Protein AF-A0A7S0NUI3-F1 (afdb_monomer_lite)

Structure (mmCIF, N/CA/C/O backbone):
data_AF-A0A7S0NUI3-F1
#
_entry.id   AF-A0A7S0NUI3-F1
#
loop_
_atom_site.group_PDB
_atom_site.id
_atom_site.type_symbol
_atom_site.label_atom_id
_atom_site.label_alt_id
_atom_site.label_comp_id
_atom_site.label_asym_id
_atom_site.label_entity_id
_atom_site.label_seq_id
_atom_site.pdbx_PDB_ins_code
_atom_site.Cartn_x
_atom_site.Cartn_y
_atom_site.Cartn_z
_atom_site.occupancy
_atom_site.B_iso_or_equiv
_atom_site.auth_seq_id
_atom_site.auth_comp_id
_atom_site.auth_asym_id
_atom_site.auth_atom_id
_atom_site.pdbx_PDB_model_num
ATOM 1 N N . PRO A 1 1 ? 20.366 -3.885 57.781 1.00 55.44 1 PRO A N 1
ATOM 2 C CA . PRO A 1 1 ? 20.666 -3.664 56.345 1.00 55.44 1 PRO A CA 1
ATOM 3 C C . PRO A 1 1 ? 19.655 -4.402 55.451 1.00 55.44 1 PRO A C 1
ATOM 5 O O . PRO A 1 1 ? 19.436 -5.590 55.682 1.00 55.44 1 PRO A O 1
ATOM 8 N N . PRO A 1 2 ? 18.999 -3.732 54.488 1.00 58.09 2 PRO A N 1
ATOM 9 C CA . PRO A 1 2 ? 18.150 -4.434 53.533 1.00 58.09 2 PRO A CA 1
ATOM 10 C C . PRO A 1 2 ? 19.015 -5.333 52.627 1.00 58.09 2 PRO A C 1
ATOM 12 O O . PRO A 1 2 ? 20.179 -5.002 52.379 1.00 58.09 2 PRO A O 1
ATOM 15 N N . PRO A 1 3 ? 18.490 -6.479 52.165 1.00 64.75 3 PRO A N 1
ATOM 16 C CA . PRO A 1 3 ? 19.227 -7.378 51.288 1.00 64.75 3 PRO A CA 1
ATOM 17 C C . PRO A 1 3 ? 19.457 -6.724 49.919 1.00 64.75 3 PRO A C 1
ATOM 19 O O . PRO A 1 3 ? 18.546 -6.135 49.338 1.00 64.75 3 PRO A O 1
ATOM 22 N N . PHE A 1 4 ? 20.686 -6.837 49.410 1.00 63.19 4 PHE A N 1
ATOM 23 C CA . PHE A 1 4 ? 21.042 -6.445 48.048 1.00 63.19 4 PHE A CA 1
ATOM 24 C C . PHE A 1 4 ? 20.233 -7.286 47.054 1.00 63.19 4 PHE A C 1
ATOM 26 O O . PHE A 1 4 ? 20.427 -8.498 46.962 1.00 63.19 4 PHE A O 1
ATOM 33 N N . LEU A 1 5 ? 19.327 -6.647 46.315 1.00 73.00 5 LEU A N 1
ATOM 34 C CA . LEU A 1 5 ? 18.699 -7.272 45.157 1.00 73.00 5 LEU A CA 1
ATOM 35 C C . LEU A 1 5 ? 19.698 -7.266 43.990 1.00 73.00 5 LEU A C 1
ATOM 37 O O . LEU A 1 5 ? 20.340 -6.237 43.755 1.00 73.00 5 LEU A O 1
ATOM 41 N N . PRO A 1 6 ? 19.853 -8.387 43.265 1.00 76.94 6 PRO A N 1
ATOM 42 C CA . PRO A 1 6 ? 20.680 -8.416 42.070 1.00 76.94 6 PRO A CA 1
ATOM 43 C C . PRO A 1 6 ? 20.098 -7.477 40.999 1.00 76.94 6 PRO A C 1
ATOM 45 O O . PRO A 1 6 ? 18.879 -7.279 40.949 1.00 76.94 6 PRO A O 1
ATOM 48 N N . PRO A 1 7 ? 20.948 -6.888 40.140 1.00 74.88 7 PRO A N 1
ATOM 49 C CA . PRO A 1 7 ? 20.484 -6.039 39.053 1.00 74.88 7 PRO A CA 1
ATOM 50 C C . PRO A 1 7 ? 19.573 -6.832 38.100 1.00 74.88 7 PRO A C 1
ATOM 52 O O . PRO A 1 7 ? 19.780 -8.037 37.916 1.00 74.88 7 PRO A O 1
ATOM 55 N N . PRO A 1 8 ? 18.567 -6.183 37.486 1.00 73.94 8 PRO A N 1
ATOM 56 C CA . PRO A 1 8 ? 17.714 -6.839 36.506 1.00 73.94 8 PRO A CA 1
ATOM 57 C C . PRO A 1 8 ? 18.555 -7.346 35.323 1.00 73.94 8 PRO A C 1
ATOM 59 O O . PRO A 1 8 ? 19.549 -6.707 34.960 1.00 73.94 8 PRO A O 1
ATOM 62 N N . PRO A 1 9 ? 18.175 -8.482 34.711 1.00 72.19 9 PRO A N 1
ATOM 63 C CA . PRO A 1 9 ? 18.867 -8.999 33.539 1.00 72.19 9 PRO A CA 1
ATOM 64 C C . PRO A 1 9 ? 18.845 -7.955 32.420 1.00 72.19 9 PRO A C 1
ATOM 66 O O . PRO A 1 9 ? 17.817 -7.328 32.154 1.00 72.19 9 PRO A O 1
ATOM 69 N N . SER A 1 10 ? 19.992 -7.762 31.774 1.00 72.44 10 SER A N 1
ATOM 70 C CA . SER A 1 10 ? 20.138 -6.876 30.624 1.00 72.44 10 SER A CA 1
ATOM 71 C C . SER A 1 10 ? 19.175 -7.292 29.512 1.00 72.44 10 SER A C 1
ATOM 73 O O . SER A 1 10 ? 19.103 -8.465 29.138 1.00 72.44 10 SER A O 1
ATOM 75 N N . SER A 1 11 ? 18.423 -6.322 28.982 1.00 69.31 11 SER A N 1
ATOM 76 C CA . SER A 1 11 ? 17.532 -6.543 27.843 1.00 69.31 11 SER A CA 1
ATOM 77 C C . SER A 1 11 ? 18.312 -7.163 26.679 1.00 69.31 11 SER A C 1
ATOM 79 O O . SER A 1 11 ? 19.422 -6.704 26.388 1.00 69.31 11 SER A O 1
ATOM 81 N N . PRO A 1 12 ? 17.761 -8.183 25.994 1.00 68.19 12 PRO A N 1
ATOM 82 C CA . PRO A 1 12 ? 18.403 -8.730 24.811 1.00 68.19 12 PRO A CA 1
ATOM 83 C C . PRO A 1 12 ? 18.561 -7.626 23.756 1.00 68.19 12 PRO A C 1
ATOM 85 O O . PRO A 1 12 ? 17.697 -6.745 23.662 1.00 68.19 12 PRO A O 1
ATOM 88 N N . PRO A 1 13 ? 19.646 -7.651 22.960 1.00 66.19 13 PRO A N 1
ATOM 89 C CA . PRO A 1 13 ? 19.828 -6.684 21.891 1.00 66.19 13 PRO A CA 1
ATOM 90 C C . PRO A 1 13 ? 18.624 -6.731 20.937 1.00 66.19 13 PRO A C 1
ATOM 92 O O . PRO A 1 13 ? 18.041 -7.807 20.739 1.00 66.19 13 PRO A O 1
ATOM 95 N N . PRO A 1 14 ? 18.227 -5.588 20.347 1.00 63.97 14 PRO A N 1
ATOM 96 C CA . PRO A 1 14 ? 17.161 -5.572 19.358 1.00 63.97 14 PRO A CA 1
ATOM 97 C C . PRO A 1 14 ? 17.503 -6.573 18.252 1.00 63.97 14 PRO A C 1
ATOM 99 O O . PRO A 1 14 ? 18.621 -6.569 17.733 1.00 63.97 14 PRO A O 1
ATOM 102 N N . ARG A 1 15 ? 16.558 -7.464 17.919 1.00 59.31 15 ARG A N 1
ATOM 103 C CA . ARG A 1 15 ? 16.736 -8.388 16.792 1.00 59.31 15 ARG A CA 1
ATOM 104 C C . ARG A 1 15 ? 17.050 -7.561 15.556 1.00 59.31 15 ARG A C 1
ATOM 106 O O . ARG A 1 15 ? 16.285 -6.659 15.218 1.00 59.31 15 ARG A O 1
ATOM 113 N N . SER A 1 16 ? 18.151 -7.896 14.890 1.00 47.19 16 SER A N 1
ATOM 114 C CA . SER A 1 16 ? 18.438 -7.385 13.557 1.00 47.19 16 SER A CA 1
ATOM 115 C C . SER A 1 16 ? 17.210 -7.631 12.675 1.00 47.19 16 SER A C 1
ATOM 117 O O . SER A 1 16 ? 16.640 -8.729 12.742 1.00 47.19 16 SER A O 1
ATOM 119 N N . PRO A 1 17 ? 16.759 -6.635 11.896 1.00 53.12 17 PRO A N 1
ATOM 120 C CA . PRO A 1 17 ? 15.682 -6.863 10.948 1.00 53.12 17 PRO A CA 1
ATOM 121 C C . PRO A 1 17 ? 16.076 -8.014 10.009 1.00 53.12 17 PRO A C 1
ATOM 123 O O . PRO A 1 17 ? 17.268 -8.197 9.739 1.00 53.12 17 PRO A O 1
ATOM 126 N N . PRO A 1 18 ? 15.108 -8.823 9.543 1.00 52.66 18 PRO A N 1
ATOM 127 C CA . PRO A 1 18 ? 15.391 -9.856 8.556 1.00 52.66 18 PRO A CA 1
ATOM 128 C C . PRO A 1 18 ? 16.110 -9.223 7.361 1.00 52.66 18 PRO A C 1
ATOM 130 O O . PRO A 1 18 ? 15.733 -8.137 6.919 1.00 52.66 18 PRO A O 1
ATOM 133 N N . SER A 1 19 ? 17.162 -9.889 6.875 1.00 51.66 19 SER A N 1
ATOM 134 C CA . SER A 1 19 ? 17.883 -9.459 5.675 1.00 51.66 19 SER A CA 1
ATOM 135 C C . SER A 1 19 ? 16.873 -9.321 4.545 1.00 51.66 19 SER A C 1
ATOM 137 O O . SER A 1 19 ? 16.280 -10.319 4.133 1.00 51.66 19 SER A O 1
ATOM 139 N N . ALA A 1 20 ? 16.661 -8.097 4.063 1.00 58.59 20 ALA A N 1
ATOM 140 C CA . ALA A 1 20 ? 15.859 -7.881 2.872 1.00 58.59 20 ALA A CA 1
ATOM 141 C C . ALA A 1 20 ? 16.521 -8.625 1.695 1.00 58.59 20 ALA A C 1
ATOM 143 O O . ALA A 1 20 ? 17.757 -8.706 1.651 1.00 58.59 20 ALA A O 1
ATOM 144 N N . PRO A 1 21 ? 15.742 -9.201 0.764 1.00 63.50 21 PRO A N 1
ATOM 145 C CA . PRO A 1 21 ? 16.309 -9.682 -0.487 1.00 63.50 21 PRO A CA 1
ATOM 146 C C . PRO A 1 21 ? 17.029 -8.521 -1.193 1.00 63.50 21 PRO A C 1
ATOM 148 O O . PRO A 1 21 ? 16.600 -7.370 -1.061 1.00 63.50 21 PRO A O 1
ATOM 151 N N . PRO A 1 22 ? 18.132 -8.787 -1.915 1.00 67.31 22 PRO A N 1
ATOM 152 C CA . PRO A 1 22 ? 18.811 -7.742 -2.665 1.00 67.31 22 PRO A CA 1
ATOM 153 C C . PRO A 1 22 ? 17.834 -7.125 -3.679 1.00 67.31 22 PRO A C 1
ATOM 155 O O . PRO A 1 22 ? 17.061 -7.864 -4.297 1.00 67.31 22 PRO A O 1
ATOM 158 N N . PRO A 1 23 ? 17.845 -5.792 -3.848 1.00 74.06 23 PRO A N 1
ATOM 159 C CA . PRO A 1 23 ? 16.936 -5.131 -4.769 1.00 74.06 23 PRO A CA 1
ATOM 160 C C . PRO A 1 23 ? 17.221 -5.564 -6.208 1.00 74.06 23 PRO A C 1
ATOM 162 O O . PRO A 1 23 ? 18.374 -5.749 -6.608 1.00 74.06 23 PRO A O 1
ATOM 165 N N . TRP A 1 24 ? 16.160 -5.713 -6.996 1.00 85.06 24 TRP A N 1
ATOM 166 C CA . TRP A 1 24 ? 16.269 -6.020 -8.419 1.00 85.06 24 TRP A CA 1
ATOM 167 C C . TRP A 1 24 ? 16.594 -4.736 -9.184 1.00 85.06 24 TRP A C 1
ATOM 169 O O . TRP A 1 24 ? 15.811 -3.793 -9.177 1.00 85.06 24 TRP A O 1
ATOM 179 N N . MET A 1 25 ? 17.756 -4.682 -9.833 1.00 87.88 25 MET A N 1
ATOM 180 C CA . MET A 1 25 ? 18.153 -3.533 -10.654 1.00 87.88 25 MET A CA 1
ATOM 181 C C . MET A 1 25 ? 17.498 -3.589 -12.035 1.00 87.88 25 MET A C 1
ATOM 183 O O . MET A 1 25 ? 17.528 -4.634 -12.689 1.00 87.88 25 MET A O 1
ATOM 187 N N . LEU A 1 26 ? 16.953 -2.460 -12.488 1.00 89.75 26 LEU A N 1
ATOM 188 C CA . LEU A 1 26 ? 16.440 -2.301 -13.847 1.00 89.75 26 LEU A CA 1
ATOM 189 C C . LEU A 1 26 ? 17.546 -1.744 -14.745 1.00 89.75 26 LEU A C 1
ATOM 191 O O . LEU A 1 26 ? 18.250 -0.807 -14.368 1.00 89.75 26 LEU A O 1
ATOM 195 N N . SER A 1 27 ? 17.706 -2.335 -15.927 1.00 84.75 27 SER A N 1
ATOM 196 C CA . SER A 1 27 ? 18.686 -1.869 -16.914 1.00 84.75 27 SER A CA 1
ATOM 197 C C . SER A 1 27 ? 18.084 -0.768 -17.780 1.00 84.75 27 SER A C 1
ATOM 199 O O . SER A 1 27 ? 16.868 -0.692 -17.917 1.00 84.75 27 SER A O 1
ATOM 201 N N . ALA A 1 28 ? 18.920 0.059 -18.405 1.00 87.44 28 ALA A N 1
ATOM 202 C CA . ALA A 1 28 ? 18.464 0.984 -19.440 1.00 87.44 28 ALA A CA 1
ATOM 203 C C . ALA A 1 28 ? 17.707 0.245 -20.561 1.00 87.44 28 ALA A C 1
ATOM 205 O O . ALA A 1 28 ? 18.121 -0.835 -20.986 1.00 87.44 28 ALA A O 1
ATOM 206 N N . GLY A 1 29 ? 16.638 0.857 -21.074 1.00 88.50 29 GLY A N 1
ATOM 207 C CA . GLY A 1 29 ? 15.783 0.277 -22.109 1.00 88.50 29 GLY A CA 1
ATOM 208 C C . GLY A 1 29 ? 14.573 -0.478 -21.557 1.00 88.50 29 GLY A C 1
ATOM 209 O O . GLY A 1 29 ? 14.101 -0.209 -20.452 1.00 88.50 29 GLY A O 1
ATOM 210 N N . GLU A 1 30 ? 14.019 -1.377 -22.366 1.00 91.25 30 GLU A N 1
ATOM 211 C CA . GLU A 1 30 ? 12.799 -2.114 -22.031 1.00 91.25 30 GLU A CA 1
ATOM 212 C C . GLU A 1 30 ? 13.074 -3.211 -20.991 1.00 91.25 30 GLU A C 1
ATOM 214 O O . GLU A 1 30 ? 13.991 -4.017 -21.147 1.00 91.25 30 GLU A O 1
ATOM 219 N N . ASN A 1 31 ? 12.277 -3.241 -19.923 1.00 91.44 31 ASN A N 1
ATOM 220 C CA . ASN A 1 31 ? 12.308 -4.272 -18.891 1.00 91.44 31 ASN A CA 1
ATOM 221 C C . ASN A 1 31 ? 10.897 -4.833 -18.699 1.00 91.44 31 ASN A C 1
ATOM 223 O O . ASN A 1 31 ? 9.923 -4.080 -18.650 1.00 91.44 31 ASN A O 1
ATOM 227 N N . GLU A 1 32 ? 10.801 -6.146 -18.513 1.00 91.12 32 GLU A N 1
ATOM 228 C CA . GLU A 1 32 ? 9.584 -6.775 -18.007 1.00 91.12 32 GLU A CA 1
ATOM 229 C C . GLU A 1 32 ? 9.500 -6.606 -16.490 1.0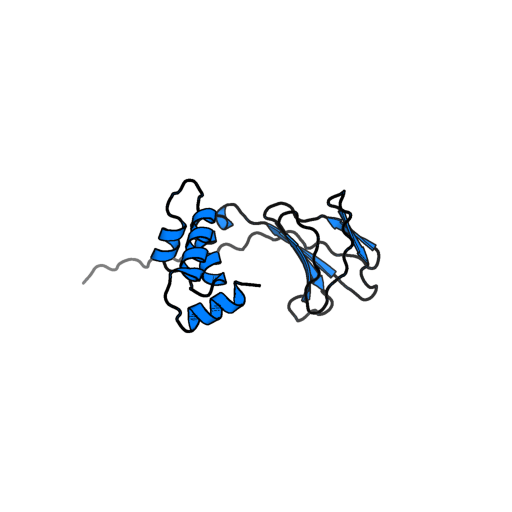0 91.12 32 GLU A C 1
ATOM 231 O O . GLU A 1 32 ? 10.503 -6.687 -15.784 1.00 91.12 32 GLU A O 1
ATOM 236 N N . LEU A 1 33 ? 8.291 -6.400 -15.983 1.00 91.69 33 LEU A N 1
ATOM 237 C CA . LEU A 1 33 ? 7.965 -6.221 -14.580 1.00 91.69 33 LEU A CA 1
ATOM 238 C C . LEU A 1 33 ? 6.895 -7.228 -14.174 1.00 91.69 33 LEU A C 1
ATOM 240 O O . LEU A 1 33 ? 5.828 -7.309 -14.784 1.00 91.69 33 LEU A O 1
ATOM 244 N N . LYS A 1 34 ? 7.139 -7.935 -13.069 1.00 90.56 34 LYS A N 1
ATOM 245 C CA . LYS A 1 34 ? 6.073 -8.666 -12.382 1.00 90.56 34 LYS A CA 1
ATOM 246 C C . LYS A 1 34 ? 5.157 -7.691 -11.641 1.00 90.56 34 LYS A C 1
ATOM 248 O O . LYS A 1 34 ? 5.615 -6.690 -11.086 1.00 90.56 34 LYS A O 1
ATOM 253 N N . VAL A 1 35 ? 3.873 -8.014 -11.583 1.00 91.44 35 VAL A N 1
ATOM 254 C CA . VAL A 1 35 ? 2.942 -7.414 -10.620 1.00 91.44 35 VAL A CA 1
ATOM 255 C C . VAL A 1 35 ? 3.178 -8.020 -9.227 1.00 91.44 35 VAL A C 1
ATOM 257 O O . VAL A 1 35 ? 3.608 -9.168 -9.105 1.00 91.44 35 VAL A O 1
ATOM 260 N N . SER A 1 36 ? 2.931 -7.237 -8.175 1.00 92.19 36 SER A N 1
ATOM 261 C CA . SER A 1 36 ? 2.992 -7.697 -6.779 1.00 92.19 36 SER A CA 1
ATOM 262 C C . SER A 1 36 ? 2.073 -8.894 -6.507 1.00 92.19 36 SER A C 1
ATOM 264 O O . SER A 1 36 ? 0.985 -9.002 -7.065 1.00 92.19 36 SER A O 1
ATOM 266 N N . ALA A 1 37 ? 2.479 -9.786 -5.608 1.00 90.38 37 ALA A N 1
ATOM 267 C CA . ALA A 1 37 ? 1.590 -10.794 -5.034 1.00 90.38 37 ALA A CA 1
ATOM 268 C C . ALA A 1 37 ? 0.642 -10.186 -3.969 1.00 90.38 37 ALA A C 1
ATOM 270 O O . ALA A 1 37 ? 0.897 -9.087 -3.465 1.00 90.38 37 ALA A O 1
ATOM 271 N N . PRO A 1 38 ? -0.431 -10.896 -3.562 1.00 88.06 38 PRO A N 1
ATOM 27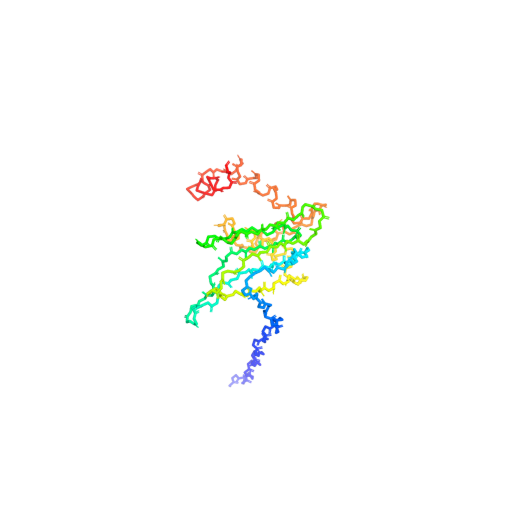2 C CA . PRO A 1 38 ? -1.232 -10.502 -2.403 1.00 88.06 38 PRO A CA 1
ATOM 273 C C . PRO A 1 38 ? -0.368 -10.317 -1.147 1.00 88.06 38 PRO A C 1
ATOM 275 O O . PRO A 1 38 ? 0.442 -11.183 -0.809 1.00 88.06 38 PRO A O 1
ATOM 278 N N . GLY A 1 39 ? -0.521 -9.184 -0.458 1.00 85.44 39 GLY A N 1
ATOM 279 C CA . GLY A 1 39 ? 0.295 -8.827 0.710 1.00 85.44 39 GLY A CA 1
ATOM 280 C C . GLY A 1 39 ? 1.765 -8.469 0.420 1.00 85.44 39 GLY A C 1
ATOM 281 O O . GLY A 1 39 ? 2.551 -8.356 1.371 1.00 85.44 39 GLY A O 1
ATOM 282 N N . GLU A 1 40 ? 2.136 -8.289 -0.852 1.00 90.31 40 GLU A N 1
ATOM 283 C CA . GLU A 1 40 ? 3.425 -7.760 -1.317 1.00 90.31 40 GLU A CA 1
ATOM 284 C C . GLU A 1 40 ? 3.259 -6.300 -1.780 1.00 90.31 40 GLU A C 1
ATOM 286 O O . GLU A 1 40 ? 2.240 -5.920 -2.360 1.00 90.31 40 GLU A O 1
ATOM 291 N N . LEU A 1 41 ? 4.276 -5.480 -1.526 1.00 92.44 41 LEU A N 1
ATOM 292 C CA . LEU A 1 41 ? 4.445 -4.136 -2.064 1.00 92.44 41 LEU A CA 1
ATOM 293 C C . LEU A 1 41 ? 5.784 -4.088 -2.802 1.00 92.44 41 LEU A C 1
ATOM 295 O O . LEU A 1 41 ? 6.831 -4.378 -2.228 1.00 92.44 41 LEU A O 1
ATOM 299 N N . LEU A 1 42 ? 5.738 -3.699 -4.069 1.00 93.94 42 LEU A N 1
ATOM 300 C CA . LEU A 1 42 ? 6.896 -3.442 -4.913 1.00 93.94 42 LEU A CA 1
ATOM 301 C C . LEU A 1 42 ? 7.015 -1.933 -5.124 1.00 93.94 42 LEU A C 1
ATOM 303 O O . LEU A 1 42 ? 6.016 -1.284 -5.435 1.00 93.94 42 LEU A O 1
ATOM 307 N N . ILE A 1 43 ? 8.216 -1.375 -4.968 1.00 94.31 43 ILE A N 1
ATOM 308 C CA . ILE A 1 43 ? 8.489 0.048 -5.222 1.00 94.31 43 ILE A CA 1
ATOM 309 C C . ILE A 1 43 ? 9.671 0.161 -6.177 1.00 94.31 43 ILE A C 1
ATOM 311 O O . ILE A 1 43 ? 10.747 -0.354 -5.882 1.00 94.31 43 ILE A O 1
ATOM 315 N N . ILE A 1 44 ? 9.484 0.868 -7.291 1.00 93.50 44 ILE A N 1
ATOM 316 C CA . ILE A 1 44 ? 10.584 1.301 -8.154 1.00 93.50 44 ILE A CA 1
ATOM 317 C C . ILE A 1 44 ? 11.075 2.645 -7.643 1.00 93.50 44 ILE A C 1
ATOM 319 O O . ILE A 1 44 ? 10.277 3.574 -7.499 1.00 93.50 44 ILE A O 1
ATOM 323 N N . SER A 1 45 ? 12.378 2.752 -7.400 1.00 91.81 45 SER A N 1
ATOM 324 C CA . SER A 1 45 ? 13.002 4.002 -6.976 1.00 91.81 45 SER A CA 1
ATOM 325 C C . SER A 1 45 ? 14.222 4.341 -7.820 1.00 91.81 45 SER A C 1
ATOM 327 O O . SER A 1 45 ? 14.977 3.448 -8.210 1.00 91.81 45 SER A O 1
ATOM 329 N N . GLU A 1 46 ? 14.421 5.631 -8.071 1.00 88.56 46 GLU A N 1
ATOM 330 C CA . GLU A 1 46 ? 15.616 6.155 -8.725 1.00 88.56 46 GLU A CA 1
ATOM 331 C C . GLU A 1 46 ? 16.802 6.137 -7.745 1.00 88.56 46 GLU A C 1
ATOM 333 O O . GLU A 1 46 ? 16.684 6.555 -6.589 1.00 88.56 46 GLU A O 1
ATOM 338 N N . THR A 1 47 ? 17.949 5.630 -8.195 1.00 79.44 47 THR A N 1
ATOM 339 C CA . THR A 1 47 ? 19.160 5.425 -7.382 1.00 79.44 47 THR A CA 1
ATOM 340 C C . THR A 1 47 ? 20.319 6.337 -7.784 1.00 79.44 47 THR A C 1
ATOM 342 O O . THR A 1 47 ? 21.444 6.118 -7.341 1.00 79.44 47 THR A O 1
ATOM 345 N N . SER A 1 48 ? 20.077 7.325 -8.648 1.00 67.56 48 SER A N 1
ATOM 346 C CA . SER A 1 48 ? 21.097 8.227 -9.202 1.00 67.56 48 SER A CA 1
ATOM 347 C C . SER A 1 48 ? 21.709 9.181 -8.159 1.00 67.56 48 SER A C 1
ATOM 349 O O . SER A 1 48 ? 22.833 9.645 -8.345 1.00 67.56 48 SER A O 1
ATOM 351 N N . ALA A 1 49 ? 21.033 9.429 -7.030 1.00 59.66 49 ALA A N 1
ATOM 352 C CA . ALA A 1 49 ? 21.547 10.242 -5.926 1.00 59.66 49 ALA A CA 1
ATOM 353 C C . ALA A 1 49 ? 22.079 9.360 -4.778 1.00 59.66 49 ALA A C 1
ATOM 355 O O . ALA A 1 49 ? 21.304 8.776 -4.021 1.00 59.66 49 ALA A O 1
ATOM 356 N N . SER A 1 50 ? 23.407 9.271 -4.633 1.00 58.31 50 SER A N 1
ATOM 357 C CA . SER A 1 50 ? 24.075 8.404 -3.643 1.00 58.31 50 SER A CA 1
ATOM 358 C C . SER A 1 50 ? 23.855 8.805 -2.178 1.00 58.31 50 SER A C 1
ATOM 360 O O . SER A 1 50 ? 24.038 7.971 -1.293 1.00 58.31 50 SER A O 1
ATOM 362 N N . ASP A 1 51 ? 23.445 10.052 -1.921 1.00 57.28 51 ASP A N 1
ATOM 363 C CA . ASP A 1 51 ? 23.442 10.650 -0.576 1.00 57.28 51 ASP A CA 1
ATOM 364 C C . ASP A 1 51 ? 22.027 10.940 -0.036 1.00 57.28 51 ASP A C 1
ATOM 366 O O . ASP A 1 51 ? 21.865 11.510 1.044 1.00 57.28 51 ASP A O 1
ATOM 370 N N . SER A 1 52 ? 20.980 10.545 -0.766 1.00 66.00 52 SER A N 1
ATOM 371 C CA . SER A 1 52 ? 19.581 10.752 -0.381 1.00 66.00 52 SER A CA 1
ATOM 372 C C . SER A 1 52 ? 18.794 9.446 -0.368 1.00 66.00 52 SER A C 1
ATOM 374 O O . SER A 1 52 ? 19.149 8.473 -1.031 1.00 66.00 52 SER A O 1
ATOM 376 N N . TRP A 1 53 ? 17.676 9.431 0.364 1.00 72.50 53 TRP A N 1
ATOM 377 C CA . TRP A 1 53 ? 16.676 8.376 0.201 1.00 72.50 53 TRP A CA 1
ATOM 378 C C . TRP A 1 53 ? 16.277 8.275 -1.278 1.00 72.50 53 TRP A C 1
ATOM 380 O O . TRP A 1 53 ? 16.072 9.313 -1.912 1.00 72.50 53 TRP A O 1
ATOM 390 N N . PRO A 1 54 ? 16.192 7.058 -1.836 1.00 81.31 54 PRO A N 1
ATOM 391 C CA . PRO A 1 54 ? 15.881 6.879 -3.245 1.00 81.31 54 PRO A CA 1
ATOM 392 C C . PRO A 1 54 ? 14.469 7.410 -3.525 1.00 81.31 54 PRO A C 1
ATOM 394 O O . PRO A 1 54 ? 13.558 7.239 -2.709 1.00 81.31 54 PRO A O 1
ATOM 397 N N . LEU A 1 55 ? 14.300 8.096 -4.655 1.00 86.69 55 LEU A N 1
ATOM 398 C CA . LEU A 1 55 ? 13.038 8.751 -4.996 1.00 86.69 55 LEU A CA 1
ATOM 399 C C . LEU A 1 55 ? 12.073 7.722 -5.598 1.00 86.69 55 LEU A C 1
ATOM 401 O O . LEU A 1 55 ? 12.401 7.138 -6.633 1.00 86.69 55 LEU A O 1
ATOM 405 N N . PRO A 1 56 ? 10.904 7.466 -4.980 1.00 91.31 56 PRO A N 1
ATOM 406 C CA . PRO A 1 56 ? 9.962 6.488 -5.500 1.00 91.31 56 PRO A CA 1
ATOM 407 C C . PRO A 1 56 ? 9.302 7.020 -6.774 1.00 91.31 56 PRO A C 1
ATOM 409 O O . PRO A 1 56 ? 8.807 8.145 -6.808 1.00 91.31 56 PRO A O 1
ATOM 412 N N . ALA A 1 57 ? 9.273 6.183 -7.804 1.00 92.81 57 ALA A N 1
ATOM 413 C CA . ALA A 1 57 ? 8.820 6.545 -9.142 1.00 92.81 57 ALA A CA 1
ATOM 414 C C . ALA A 1 57 ? 7.617 5.709 -9.610 1.00 92.81 57 ALA A C 1
ATOM 416 O O . ALA A 1 57 ? 6.815 6.166 -10.425 1.00 92.81 57 ALA A O 1
ATOM 417 N N . ALA A 1 58 ? 7.436 4.506 -9.058 1.00 94.88 58 ALA A N 1
ATOM 418 C CA . ALA A 1 58 ? 6.227 3.705 -9.237 1.00 94.88 58 ALA A CA 1
ATOM 419 C C . ALA A 1 58 ? 6.056 2.679 -8.109 1.00 94.88 58 ALA A C 1
ATOM 421 O O . ALA A 1 58 ? 7.020 2.332 -7.422 1.00 94.88 58 ALA A O 1
ATOM 422 N N . ARG A 1 59 ? 4.839 2.156 -7.935 1.00 95.56 59 ARG A N 1
ATOM 423 C CA . ARG A 1 59 ? 4.560 1.031 -7.031 1.00 95.56 59 ARG A CA 1
ATOM 424 C C . ARG A 1 59 ? 3.545 0.048 -7.602 1.00 95.56 59 ARG A C 1
ATOM 426 O O . ARG A 1 59 ? 2.693 0.429 -8.391 1.00 95.56 59 ARG A O 1
ATOM 433 N N . SER A 1 60 ? 3.598 -1.194 -7.136 1.00 94.56 60 SER A N 1
ATOM 434 C CA . SER A 1 60 ? 2.551 -2.209 -7.310 1.00 94.56 60 SER A CA 1
ATOM 435 C C . SER A 1 60 ? 2.289 -2.857 -5.954 1.00 94.56 60 SER A C 1
ATOM 437 O O . SER A 1 60 ? 3.233 -3.151 -5.222 1.00 94.56 60 SER A O 1
ATOM 439 N N . TYR A 1 61 ? 1.024 -3.064 -5.595 1.00 93.50 61 TYR A N 1
ATOM 440 C CA . TYR A 1 61 ? 0.655 -3.699 -4.329 1.00 93.50 61 TYR A CA 1
ATOM 441 C C . TYR A 1 61 ? -0.576 -4.588 -4.473 1.00 93.50 61 TYR A C 1
ATOM 443 O O . TYR A 1 61 ? -1.500 -4.278 -5.225 1.00 93.50 61 TYR A O 1
ATOM 451 N N . ASP A 1 62 ? -0.580 -5.679 -3.712 1.00 88.88 62 ASP A N 1
ATOM 452 C CA . ASP A 1 62 ? -1.729 -6.566 -3.526 1.00 88.88 62 ASP A CA 1
ATOM 453 C C . ASP A 1 62 ? -2.345 -7.101 -4.836 1.00 88.88 62 ASP A C 1
ATOM 455 O O . ASP A 1 62 ? -3.564 -7.134 -5.010 1.00 88.88 62 ASP A O 1
ATOM 459 N N . GLY A 1 63 ? -1.506 -7.484 -5.805 1.00 89.44 63 GLY A N 1
ATOM 460 C CA . GLY A 1 63 ? -1.979 -8.007 -7.093 1.00 89.44 63 GLY A CA 1
ATOM 461 C C . GLY A 1 63 ? -2.381 -6.945 -8.114 1.00 89.44 63 GLY A C 1
ATOM 462 O O . GLY A 1 63 ? -2.861 -7.296 -9.192 1.00 89.44 63 GLY A O 1
ATOM 463 N N . ARG A 1 64 ? -2.220 -5.651 -7.806 1.00 90.50 64 ARG A N 1
ATOM 464 C CA . ARG A 1 64 ? -2.656 -4.558 -8.688 1.00 90.50 64 ARG A CA 1
ATOM 465 C C . ARG A 1 64 ? -1.568 -4.131 -9.676 1.00 90.50 64 ARG A C 1
ATOM 467 O O . ARG A 1 64 ? -0.390 -4.151 -9.307 1.00 90.50 64 ARG A O 1
ATOM 474 N N . PRO A 1 65 ? -1.947 -3.691 -10.895 1.00 92.44 65 PRO A N 1
ATOM 475 C CA . PRO A 1 65 ? -1.021 -3.095 -11.855 1.00 92.44 65 PRO A CA 1
ATOM 476 C C . PRO A 1 65 ? -0.147 -2.005 -11.233 1.00 92.44 65 PRO A C 1
ATOM 478 O O . PRO A 1 65 ? -0.500 -1.406 -10.215 1.00 92.44 65 PRO A O 1
ATOM 481 N N . TRP A 1 66 ? 0.997 -1.753 -11.858 1.00 94.06 66 TRP A N 1
ATOM 482 C CA . TRP A 1 66 ? 1.879 -0.674 -11.442 1.00 94.06 66 TRP A CA 1
ATOM 483 C C . TRP A 1 66 ? 1.212 0.694 -11.617 1.00 94.06 66 TRP A C 1
ATOM 485 O O . TRP A 1 66 ? 0.551 0.949 -12.620 1.00 94.06 66 TRP A O 1
ATOM 495 N N . GLU A 1 67 ? 1.428 1.585 -10.654 1.00 93.75 67 GLU A N 1
ATOM 496 C CA . GLU A 1 67 ? 1.018 2.985 -10.711 1.00 93.75 67 GLU A CA 1
ATOM 497 C C . GLU A 1 67 ? 2.222 3.908 -10.499 1.00 93.75 67 GLU A C 1
ATOM 499 O O . GLU A 1 67 ? 3.074 3.658 -9.640 1.00 93.75 67 GLU A O 1
ATOM 504 N N . GLY A 1 68 ? 2.295 4.976 -11.295 1.00 93.38 68 GLY A N 1
ATOM 505 C CA . GLY A 1 68 ? 3.341 5.990 -11.185 1.00 93.38 68 GLY A CA 1
ATOM 506 C C . GLY A 1 68 ? 3.216 6.797 -9.892 1.00 93.38 68 GLY A C 1
ATOM 507 O O . GLY A 1 68 ? 2.114 7.108 -9.437 1.00 93.38 68 GLY A O 1
ATOM 508 N N . LEU A 1 69 ? 4.355 7.156 -9.301 1.00 93.12 69 LEU A N 1
ATOM 509 C CA . LEU A 1 69 ? 4.432 7.953 -8.080 1.00 93.12 69 LEU A CA 1
ATOM 510 C C . LEU A 1 69 ? 5.076 9.312 -8.347 1.00 93.12 69 LEU A C 1
ATOM 512 O O . LEU A 1 69 ? 6.076 9.426 -9.047 1.00 93.12 69 LEU A O 1
ATOM 516 N N . MET A 1 70 ? 4.506 10.355 -7.748 1.00 88.69 70 MET A N 1
ATOM 517 C CA . MET A 1 70 ? 5.100 11.691 -7.761 1.00 88.69 70 MET A CA 1
ATOM 518 C C . MET A 1 70 ? 6.356 11.732 -6.870 1.00 88.69 70 MET A C 1
ATOM 520 O O . MET A 1 70 ? 6.373 11.065 -5.832 1.00 88.69 70 MET A O 1
ATOM 524 N N . PRO A 1 71 ? 7.376 12.549 -7.206 1.00 85.56 71 PRO A N 1
ATOM 525 C CA . PRO A 1 71 ? 7.356 13.621 -8.210 1.00 85.56 71 PRO A CA 1
ATOM 526 C C . PRO A 1 71 ? 7.723 13.207 -9.643 1.00 85.56 71 PRO A C 1
ATOM 528 O O . PRO A 1 71 ? 7.499 14.000 -10.554 1.00 85.56 71 PRO A O 1
ATOM 531 N N . LEU A 1 72 ? 8.265 12.005 -9.851 1.00 83.12 72 LEU A N 1
ATOM 532 C CA . LEU A 1 72 ? 8.773 11.544 -11.145 1.00 83.12 72 LEU A CA 1
ATOM 533 C C . LEU A 1 72 ? 8.093 10.221 -11.550 1.00 83.12 72 LEU A C 1
ATOM 535 O O . LEU A 1 72 ? 8.700 9.157 -11.432 1.00 83.12 72 LEU A O 1
ATOM 539 N N . PRO A 1 73 ? 6.820 10.258 -11.984 1.00 90.25 73 PRO A N 1
ATOM 540 C CA . PRO A 1 73 ? 6.060 9.043 -12.240 1.00 90.25 73 PRO A CA 1
ATOM 541 C C . PRO A 1 73 ? 6.570 8.323 -13.489 1.00 90.25 73 PRO A C 1
ATOM 543 O O . PRO A 1 73 ? 6.524 8.867 -14.596 1.00 90.25 73 PRO A O 1
ATOM 546 N N . LEU A 1 74 ? 6.993 7.070 -13.324 1.00 89.12 74 LEU A N 1
ATOM 547 C CA . LEU A 1 74 ? 7.300 6.195 -14.452 1.00 89.12 74 LEU A CA 1
ATOM 548 C C . LEU A 1 74 ? 6.008 5.729 -15.129 1.00 89.12 74 LEU A C 1
ATOM 550 O O . LEU A 1 74 ? 5.049 5.338 -14.462 1.00 89.12 74 LEU A O 1
ATOM 554 N N . GLN A 1 75 ? 6.003 5.760 -16.461 1.00 89.56 75 GLN A N 1
ATOM 555 C CA . GLN A 1 75 ? 4.938 5.172 -17.270 1.00 89.56 75 GLN A CA 1
ATOM 556 C C . GLN A 1 75 ? 5.219 3.678 -17.429 1.00 89.56 75 GLN A C 1
ATOM 558 O O . GLN A 1 75 ? 6.305 3.296 -17.867 1.00 89.56 75 GLN A O 1
ATOM 563 N N . ILE A 1 76 ? 4.263 2.846 -17.017 1.00 92.88 76 ILE A N 1
ATOM 564 C CA . ILE A 1 76 ? 4.381 1.388 -17.024 1.00 92.88 76 ILE A CA 1
ATOM 565 C C . ILE A 1 76 ? 3.167 0.823 -17.747 1.00 92.88 76 ILE A C 1
ATOM 567 O O . ILE A 1 76 ? 2.027 1.085 -17.358 1.00 92.88 76 ILE A O 1
ATOM 571 N N . ASP A 1 77 ? 3.424 0.022 -18.772 1.00 91.62 77 ASP A N 1
ATOM 572 C CA . ASP A 1 77 ? 2.394 -0.569 -19.610 1.00 91.62 77 ASP A CA 1
ATOM 573 C C . ASP A 1 77 ? 2.066 -1.970 -19.099 1.00 91.62 77 ASP A C 1
ATOM 575 O O . ASP A 1 77 ? 2.808 -2.931 -19.291 1.00 91.62 77 ASP A O 1
ATOM 579 N N . CYS A 1 78 ? 0.934 -2.097 -18.411 1.00 87.88 78 CYS A N 1
ATOM 580 C CA . CYS A 1 78 ? 0.431 -3.386 -17.952 1.00 87.88 78 CYS A CA 1
ATOM 581 C C . CYS A 1 78 ? -0.601 -3.934 -18.938 1.00 87.88 78 CYS A C 1
ATOM 583 O O . CYS A 1 78 ? -1.634 -3.313 -19.190 1.00 87.88 78 CYS A O 1
ATOM 585 N N . THR A 1 79 ? -0.358 -5.132 -19.468 1.00 78.31 79 THR A N 1
ATOM 586 C CA . THR A 1 79 ? -1.350 -5.814 -20.307 1.00 78.31 79 THR A CA 1
ATOM 587 C C . THR A 1 79 ? -2.434 -6.437 -19.425 1.00 78.31 79 THR A C 1
ATOM 589 O O . THR A 1 79 ? -2.147 -7.107 -18.438 1.00 78.31 79 THR A O 1
ATOM 592 N N . ALA A 1 80 ? -3.709 -6.237 -19.765 1.00 64.19 80 ALA A N 1
ATOM 593 C CA . ALA A 1 80 ? -4.830 -6.673 -18.921 1.00 64.19 80 ALA A CA 1
ATOM 594 C C . ALA A 1 80 ? -4.938 -8.206 -18.741 1.00 64.19 80 ALA A C 1
ATOM 596 O O . ALA A 1 80 ? -5.660 -8.675 -17.865 1.00 64.19 80 ALA A O 1
ATOM 597 N N . SER A 1 81 ? -4.253 -8.989 -19.579 1.00 61.03 81 SER A N 1
ATOM 598 C CA . SER A 1 81 ? -4.387 -10.449 -19.671 1.00 61.03 81 SER A CA 1
ATOM 599 C C . SER A 1 81 ? -3.296 -11.243 -18.958 1.00 61.03 81 SER A C 1
ATOM 601 O O . SER A 1 81 ? -3.475 -12.431 -18.700 1.00 61.03 81 SER A O 1
ATOM 603 N N . THR A 1 82 ? -2.157 -10.628 -18.661 1.00 60.28 82 THR A N 1
ATOM 604 C CA . THR A 1 82 ? -1.014 -11.305 -18.049 1.00 60.28 82 THR A CA 1
ATOM 605 C C . THR A 1 82 ? -0.481 -10.386 -16.975 1.00 60.28 82 THR A C 1
ATOM 607 O O . THR A 1 82 ? -0.299 -9.210 -17.249 1.00 60.28 82 THR A O 1
ATOM 610 N N . SER A 1 83 ? -0.217 -10.878 -15.767 1.00 70.31 83 SER A N 1
ATOM 611 C CA . SER A 1 83 ? 0.386 -10.117 -14.655 1.00 70.31 83 SER A CA 1
ATOM 612 C C . SER A 1 83 ? 1.833 -9.642 -14.932 1.00 70.31 83 SER A C 1
ATOM 614 O O . SER A 1 83 ? 2.646 -9.547 -14.012 1.00 70.31 83 SER A O 1
ATOM 616 N N . SER A 1 84 ? 2.149 -9.397 -16.204 1.00 81.69 84 SER A N 1
ATOM 617 C CA . SER A 1 84 ? 3.378 -8.886 -16.780 1.00 81.69 84 SER A CA 1
ATOM 618 C C . SER A 1 84 ? 3.123 -7.472 -17.301 1.00 81.69 84 SER A C 1
ATOM 620 O O . SER A 1 84 ? 2.174 -7.224 -18.057 1.00 81.69 84 SER A O 1
ATOM 622 N N . CYS A 1 85 ? 3.972 -6.551 -16.870 1.00 91.25 85 CYS A N 1
ATOM 623 C CA . CYS A 1 85 ? 4.001 -5.178 -17.345 1.00 91.25 85 CYS A CA 1
ATOM 624 C C . CYS A 1 85 ? 5.360 -4.891 -17.977 1.00 91.25 85 CYS A C 1
ATOM 626 O O . CYS A 1 85 ? 6.336 -5.569 -17.670 1.00 91.25 85 CYS A O 1
ATOM 628 N N . THR A 1 86 ? 5.449 -3.873 -18.820 1.00 92.56 86 THR A N 1
ATOM 629 C CA . THR A 1 86 ? 6.716 -3.416 -19.388 1.00 92.56 86 THR A CA 1
ATOM 630 C C . THR A 1 86 ? 6.997 -1.976 -18.992 1.00 92.56 86 THR A C 1
ATOM 632 O O . THR A 1 86 ? 6.091 -1.174 -18.759 1.00 92.56 86 THR A O 1
ATOM 635 N N . ILE A 1 87 ? 8.280 -1.655 -18.867 1.00 92.44 87 ILE A N 1
ATOM 636 C CA . ILE A 1 87 ? 8.765 -0.306 -18.592 1.00 92.44 87 ILE A CA 1
ATOM 637 C C . ILE A 1 87 ? 9.962 0.007 -19.479 1.00 92.44 87 ILE A C 1
ATOM 639 O O . ILE A 1 87 ? 10.823 -0.847 -19.681 1.00 92.44 87 ILE A O 1
ATOM 643 N N . VAL A 1 88 ? 10.057 1.248 -19.952 1.00 91.38 88 VAL A N 1
ATOM 644 C CA . VAL A 1 88 ? 11.255 1.759 -20.623 1.00 91.38 88 VAL A CA 1
ATOM 645 C C . VAL A 1 88 ? 12.023 2.659 -19.660 1.00 91.38 88 VAL A C 1
ATOM 647 O O . VAL A 1 88 ? 11.569 3.746 -19.308 1.00 91.38 88 VAL A O 1
ATOM 650 N N . VAL A 1 89 ? 13.196 2.202 -19.230 1.00 88.62 89 VAL A N 1
ATOM 651 C CA . VAL A 1 89 ? 14.089 2.950 -18.343 1.00 88.62 89 VAL A CA 1
ATOM 652 C C . VAL A 1 89 ? 14.994 3.872 -19.171 1.00 88.62 89 VAL A C 1
ATOM 654 O O . VAL A 1 89 ? 15.649 3.390 -20.103 1.00 88.62 89 VAL A O 1
ATOM 657 N N . PRO A 1 90 ? 15.071 5.179 -18.849 1.00 83.88 90 PRO A N 1
ATOM 658 C CA . PRO A 1 90 ? 15.991 6.107 -19.504 1.00 83.88 90 PRO A CA 1
ATOM 659 C C . PRO A 1 90 ? 17.457 5.641 -19.431 1.00 83.88 90 PRO A C 1
ATOM 661 O O . PRO A 1 90 ? 17.855 5.054 -18.426 1.00 83.88 90 PRO A O 1
ATOM 664 N N . PRO A 1 91 ? 18.283 5.903 -20.460 1.00 82.69 91 PRO A N 1
ATOM 665 C CA . PRO A 1 91 ? 19.668 5.422 -20.528 1.00 82.69 91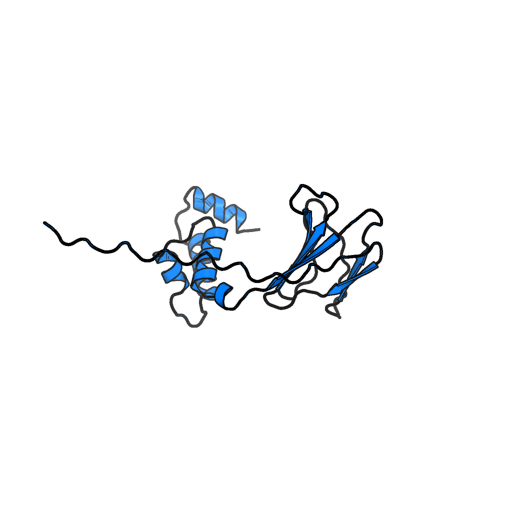 PRO A CA 1
ATOM 666 C C . PRO A 1 91 ? 20.595 5.998 -19.450 1.00 82.69 91 PRO A C 1
ATOM 668 O O . PRO A 1 91 ? 21.594 5.380 -19.096 1.00 82.69 91 PRO A O 1
ATOM 671 N N . ASP A 1 92 ? 20.267 7.178 -18.942 1.00 79.12 92 ASP A N 1
ATOM 672 C CA . ASP A 1 92 ? 20.911 7.876 -17.831 1.00 79.12 92 ASP A CA 1
ATOM 673 C C . ASP A 1 92 ? 20.283 7.539 -16.467 1.00 79.12 92 ASP A C 1
ATOM 675 O O . ASP A 1 92 ? 20.836 7.876 -15.419 1.00 79.12 92 ASP A O 1
ATOM 679 N N . GLY A 1 93 ? 19.148 6.840 -16.467 1.00 74.00 93 GLY A N 1
ATOM 680 C CA . GLY A 1 93 ? 18.432 6.433 -15.272 1.00 74.00 93 GLY A CA 1
ATOM 681 C C . GLY A 1 93 ? 19.014 5.168 -14.649 1.00 74.00 93 GLY A C 1
ATOM 682 O O . GLY A 1 93 ? 19.250 4.168 -15.322 1.00 74.00 93 GLY A O 1
ATOM 683 N N . SER A 1 94 ? 19.193 5.184 -13.331 1.00 83.81 94 SER A N 1
ATOM 684 C CA . SER A 1 94 ? 19.449 3.976 -12.542 1.00 83.81 94 SER A CA 1
ATOM 685 C C . SER A 1 94 ? 18.263 3.746 -11.621 1.00 83.81 94 SER A C 1
ATOM 687 O O . SER A 1 94 ? 17.953 4.604 -10.797 1.00 83.81 94 SER A O 1
ATOM 689 N N . TYR A 1 95 ? 17.588 2.610 -11.779 1.00 89.94 95 TYR A N 1
ATOM 690 C CA . TYR A 1 95 ? 16.399 2.278 -11.003 1.00 89.94 95 TYR A CA 1
ATOM 691 C C . TYR A 1 95 ? 16.543 0.915 -10.353 1.00 89.94 95 TYR A C 1
ATOM 693 O O . TYR A 1 95 ? 17.140 -0.010 -10.909 1.00 89.94 95 TYR A O 1
ATOM 701 N N . ARG A 1 96 ? 15.934 0.781 -9.180 1.00 90.56 96 ARG A N 1
ATOM 702 C CA . ARG A 1 96 ? 15.840 -0.491 -8.472 1.00 90.56 96 ARG A CA 1
ATOM 703 C C . ARG A 1 96 ? 14.416 -0.766 -8.033 1.00 90.56 96 ARG A C 1
ATOM 705 O O . ARG A 1 96 ? 13.672 0.165 -7.729 1.00 90.56 96 ARG A O 1
ATOM 712 N N . VAL A 1 97 ? 14.081 -2.043 -7.942 1.00 92.31 97 VAL A N 1
ATOM 713 C CA . VAL A 1 97 ? 12.837 -2.546 -7.376 1.00 92.31 97 VAL A CA 1
ATOM 714 C C . VAL A 1 97 ? 13.113 -3.074 -5.976 1.00 92.31 97 VAL A C 1
ATOM 716 O O . VAL A 1 97 ? 13.843 -4.053 -5.800 1.00 92.31 97 VAL A O 1
ATOM 719 N N . ASP A 1 98 ? 12.508 -2.430 -4.987 1.00 91.62 98 ASP A N 1
ATOM 720 C CA . ASP A 1 98 ? 12.488 -2.884 -3.602 1.00 91.62 98 ASP A CA 1
ATOM 721 C C . ASP A 1 98 ? 11.219 -3.720 -3.354 1.00 91.62 98 ASP A C 1
ATOM 723 O O . ASP A 1 98 ? 10.123 -3.359 -3.794 1.00 91.62 98 ASP A O 1
ATOM 727 N N . VAL A 1 99 ? 11.374 -4.850 -2.654 1.00 91.12 99 VAL A N 1
ATOM 728 C CA . VAL A 1 99 ? 10.296 -5.807 -2.363 1.00 91.12 99 VAL A CA 1
ATOM 729 C C . VAL A 1 99 ? 9.988 -5.808 -0.872 1.00 91.12 99 VAL A C 1
ATOM 731 O O . VAL A 1 99 ? 10.852 -6.103 -0.046 1.00 91.12 99 VAL A O 1
ATOM 734 N N . PHE A 1 100 ? 8.731 -5.548 -0.531 1.00 88.81 100 PHE A N 1
ATOM 735 C CA . PHE A 1 100 ? 8.233 -5.565 0.835 1.00 88.81 100 PHE A CA 1
ATOM 736 C C . PHE A 1 100 ? 7.129 -6.607 0.960 1.00 88.81 100 PHE A C 1
ATOM 738 O O . PHE A 1 100 ? 6.041 -6.454 0.412 1.00 88.81 100 PHE A O 1
ATOM 745 N N . THR A 1 101 ? 7.388 -7.665 1.718 1.00 88.19 101 THR A N 1
ATOM 746 C CA . THR A 1 101 ? 6.389 -8.693 2.020 1.00 88.19 101 THR A CA 1
ATOM 747 C C . THR A 1 101 ? 5.868 -8.506 3.432 1.00 88.19 101 THR A C 1
ATOM 749 O O . THR A 1 101 ? 6.653 -8.405 4.379 1.00 88.19 101 THR A O 1
ATOM 752 N N . SER A 1 102 ? 4.549 -8.510 3.595 1.00 81.25 102 SER A N 1
ATOM 753 C CA . SER A 1 102 ? 3.952 -8.582 4.925 1.00 81.25 102 SER A CA 1
ATOM 754 C C . SER A 1 102 ? 4.162 -9.971 5.539 1.00 81.25 102 SER A C 1
ATOM 756 O O . SER A 1 102 ? 4.018 -10.996 4.875 1.00 81.25 102 SER A O 1
ATOM 758 N N . SER A 1 103 ? 4.516 -10.021 6.825 1.00 81.19 103 SER A N 1
ATOM 759 C CA . SER A 1 103 ? 4.493 -11.273 7.584 1.00 81.19 103 SER A CA 1
ATOM 760 C C . SER A 1 103 ? 3.117 -11.479 8.233 1.00 81.19 103 SER A C 1
ATOM 762 O O . SER A 1 103 ? 2.415 -10.498 8.498 1.00 81.19 103 SER A O 1
ATOM 764 N N . PRO A 1 104 ? 2.738 -12.713 8.618 1.00 78.25 104 PRO A N 1
ATOM 765 C CA . PRO A 1 104 ? 1.535 -12.939 9.428 1.00 78.25 104 PRO A CA 1
ATOM 766 C C . PRO A 1 104 ? 1.530 -12.134 10.738 1.00 78.25 104 PRO A C 1
ATOM 768 O O . PRO A 1 104 ? 0.483 -11.772 11.269 1.00 78.25 104 PRO A O 1
ATOM 771 N N . ALA A 1 105 ? 2.716 -11.814 11.269 1.00 82.62 105 ALA A N 1
ATOM 772 C CA . ALA A 1 105 ? 2.842 -10.967 12.445 1.00 82.62 105 ALA A CA 1
ATOM 773 C C . ALA A 1 105 ? 2.477 -9.503 12.156 1.00 82.62 105 ALA A C 1
ATOM 775 O O . ALA A 1 105 ? 2.167 -8.777 13.098 1.00 82.62 105 ALA A O 1
ATOM 776 N N . ASP A 1 106 ? 2.535 -9.046 10.904 1.00 80.00 106 ASP A N 1
ATOM 777 C CA . ASP A 1 106 ? 2.195 -7.683 10.479 1.00 80.00 106 ASP A CA 1
ATOM 778 C C . ASP A 1 106 ? 0.719 -7.496 10.157 1.00 80.00 106 ASP A C 1
ATOM 780 O O . ASP A 1 106 ? 0.242 -6.363 10.200 1.00 80.00 106 ASP A O 1
ATOM 784 N N . THR A 1 107 ? 0.006 -8.588 9.892 1.00 81.12 107 THR A N 1
ATOM 785 C CA . THR A 1 107 ? -1.430 -8.607 9.586 1.00 81.12 107 THR A CA 1
ATOM 786 C C . THR A 1 107 ? -2.288 -9.033 10.774 1.00 81.12 107 THR A C 1
ATOM 788 O O . THR A 1 107 ? -3.494 -9.231 10.633 1.00 81.12 107 THR A O 1
ATOM 791 N N . ARG A 1 108 ? -1.702 -9.141 11.975 1.00 89.44 108 ARG A N 1
ATOM 792 C CA . ARG A 1 108 ? -2.481 -9.390 13.192 1.00 89.44 108 ARG A CA 1
ATOM 793 C C . ARG A 1 108 ? -3.541 -8.289 13.387 1.00 89.44 108 ARG A C 1
ATOM 795 O O . ARG A 1 108 ? -3.228 -7.114 13.162 1.00 89.44 108 ARG A O 1
ATOM 802 N N . PRO A 1 109 ? -4.754 -8.632 13.860 1.00 90.81 109 PRO A N 1
ATOM 803 C CA . PRO A 1 109 ? -5.859 -7.679 13.984 1.00 90.81 109 PRO A CA 1
ATOM 804 C C . PRO A 1 109 ? -5.518 -6.413 14.780 1.00 90.81 109 PRO A C 1
ATOM 806 O O . PRO A 1 109 ? -5.925 -5.321 14.400 1.00 90.81 109 PRO A O 1
ATOM 809 N N . ASP A 1 110 ? -4.728 -6.539 15.849 1.00 93.12 110 ASP A N 1
ATOM 810 C CA . ASP A 1 110 ? -4.289 -5.421 16.691 1.00 93.12 110 ASP A CA 1
ATOM 811 C C . ASP A 1 110 ? -3.424 -4.418 15.922 1.00 93.12 110 ASP A C 1
ATOM 813 O O . ASP A 1 110 ? -3.625 -3.207 16.025 1.00 93.12 110 ASP A O 1
ATOM 817 N N . LYS A 1 111 ? -2.495 -4.913 15.098 1.00 91.75 111 LYS A N 1
ATOM 818 C CA . LYS A 1 111 ? -1.655 -4.066 14.249 1.00 91.75 111 LYS A CA 1
ATOM 819 C C . LYS A 1 111 ? -2.449 -3.414 13.126 1.00 91.75 111 LYS A C 1
ATOM 821 O O . LYS A 1 111 ? -2.176 -2.258 12.805 1.00 91.75 111 LYS A O 1
ATOM 826 N N . LEU A 1 112 ? -3.410 -4.128 12.538 1.00 91.56 112 LEU A N 1
ATOM 827 C CA . LEU A 1 112 ? -4.290 -3.572 11.509 1.00 91.56 112 LEU A CA 1
ATOM 828 C C . LEU A 1 112 ? -5.148 -2.439 12.080 1.00 91.56 112 LEU A C 1
ATOM 830 O O . LEU A 1 112 ? -5.121 -1.335 11.541 1.00 91.56 112 LEU A O 1
ATOM 834 N N . ALA A 1 113 ? -5.806 -2.668 13.219 1.00 94.12 113 ALA A N 1
ATOM 835 C CA . ALA A 1 113 ? -6.575 -1.648 13.927 1.00 94.12 113 ALA A CA 1
ATOM 836 C C . ALA A 1 113 ? -5.710 -0.434 14.302 1.00 94.12 113 ALA A C 1
ATOM 838 O O . ALA A 1 113 ? -6.097 0.709 14.066 1.00 94.12 113 ALA A O 1
ATOM 839 N N . ALA A 1 114 ? -4.507 -0.667 14.836 1.00 94.56 114 ALA A N 1
ATOM 840 C CA . ALA A 1 114 ? -3.614 0.419 15.215 1.00 94.56 114 ALA A CA 1
ATOM 841 C C . ALA A 1 114 ? -3.141 1.247 14.008 1.00 94.56 114 ALA A C 1
ATOM 843 O O . ALA A 1 114 ? -3.154 2.477 14.066 1.00 94.56 114 ALA A O 1
ATOM 844 N N . ARG A 1 115 ? -2.749 0.594 12.903 1.00 92.56 115 ARG A N 1
ATOM 845 C CA . ARG A 1 115 ? -2.364 1.277 11.655 1.00 92.56 115 ARG A CA 1
ATOM 846 C C . ARG A 1 115 ? -3.513 2.090 11.084 1.00 92.56 115 ARG A C 1
ATOM 848 O O . ARG A 1 115 ? -3.301 3.249 10.742 1.00 92.56 115 ARG A O 1
ATOM 855 N N . PHE A 1 116 ? -4.708 1.511 11.055 1.00 93.50 116 PHE A N 1
ATOM 856 C CA . PHE A 1 116 ? -5.909 2.201 10.612 1.00 93.50 116 PHE A CA 1
ATOM 857 C C . PHE A 1 116 ? -6.156 3.485 11.421 1.00 93.50 116 PHE A C 1
ATOM 859 O O . PHE A 1 116 ? -6.279 4.559 10.840 1.00 93.50 116 PHE A O 1
ATOM 866 N N . LEU A 1 117 ? -6.130 3.420 12.756 1.00 94.44 117 LEU A N 1
ATOM 867 C CA . LEU A 1 117 ? -6.355 4.593 13.613 1.00 94.44 117 LEU A CA 1
ATOM 868 C C . LEU A 1 117 ? -5.275 5.676 13.453 1.00 94.44 117 LEU A C 1
ATOM 870 O O . LEU A 1 117 ? -5.574 6.871 13.544 1.00 94.44 117 LEU A O 1
ATOM 874 N N . MET A 1 118 ?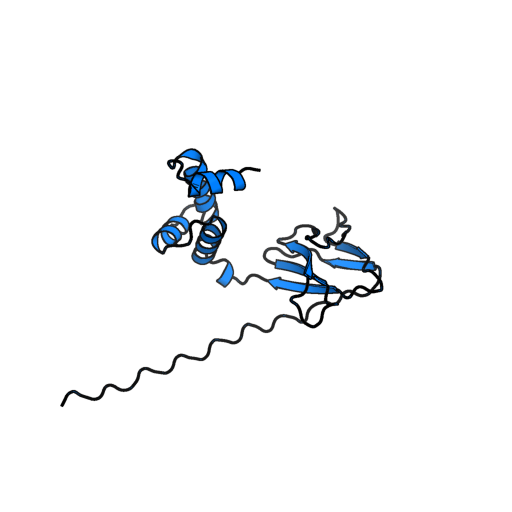 -4.022 5.282 13.190 1.00 93.25 118 MET A N 1
ATOM 875 C CA . MET A 1 118 ? -2.953 6.224 12.836 1.00 93.25 118 MET A CA 1
ATOM 876 C C . MET A 1 118 ? -3.222 6.900 11.489 1.00 93.25 118 MET A C 1
ATOM 878 O O . MET A 1 118 ? -3.133 8.123 11.400 1.00 93.25 118 MET A O 1
ATOM 882 N N . GLN A 1 119 ? -3.595 6.133 10.460 1.00 89.81 119 GLN A N 1
ATOM 883 C CA . GLN A 1 119 ? -3.927 6.663 9.132 1.00 89.81 119 GLN A CA 1
ATOM 884 C C . GLN A 1 119 ? -5.155 7.579 9.172 1.00 89.81 119 GLN A C 1
ATOM 886 O O . GLN A 1 119 ? -5.174 8.619 8.518 1.00 89.81 119 GLN A O 1
ATOM 891 N N . ALA A 1 120 ? -6.140 7.253 10.011 1.00 89.44 120 ALA A N 1
ATOM 892 C CA . ALA A 1 120 ? -7.302 8.094 10.260 1.00 89.44 120 ALA A CA 1
ATOM 893 C C . 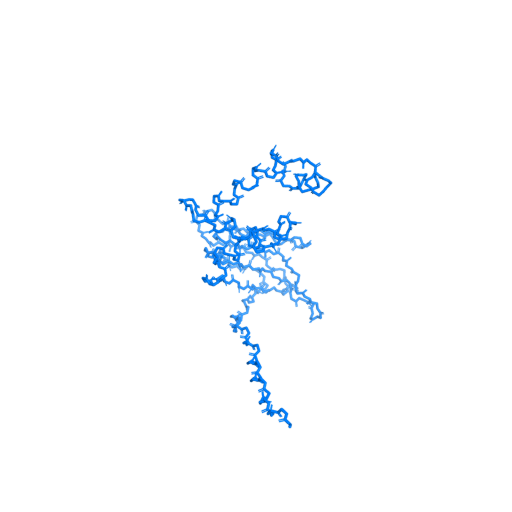ALA A 1 120 ? -6.969 9.365 11.066 1.00 89.44 120 ALA A C 1
ATOM 895 O O . ALA A 1 120 ? -7.826 10.227 11.225 1.00 89.44 120 ALA A O 1
ATOM 896 N N . THR A 1 121 ? -5.734 9.538 11.553 1.00 88.50 121 THR A N 1
ATOM 897 C CA . THR A 1 121 ? -5.276 10.664 12.393 1.00 88.50 121 THR A CA 1
ATOM 898 C C . THR A 1 121 ? -5.918 10.745 13.785 1.00 88.50 121 THR A C 1
ATOM 900 O O . THR A 1 121 ? -5.823 11.782 14.433 1.00 88.50 121 THR A O 1
ATOM 903 N N . PHE A 1 122 ? -6.547 9.667 14.266 1.00 90.06 122 PHE A N 1
ATOM 904 C CA . PHE A 1 122 ? -7.105 9.585 15.629 1.00 90.06 122 PHE A CA 1
ATOM 905 C C . PHE A 1 122 ? -6.100 9.030 16.641 1.00 90.06 122 PHE A C 1
ATOM 907 O O . PHE A 1 122 ? -6.200 9.318 17.831 1.00 90.06 122 PHE A O 1
ATOM 914 N N . GLY A 1 123 ? -5.113 8.271 16.162 1.00 92.25 123 GLY A N 1
ATOM 915 C CA . GLY A 1 123 ? -4.118 7.617 17.002 1.00 92.25 123 GLY A CA 1
ATOM 916 C C . GLY A 1 123 ? -4.679 6.380 17.724 1.00 92.25 123 GLY A C 1
ATOM 917 O O . GLY A 1 123 ? -5.858 6.332 18.074 1.00 92.25 123 GLY A O 1
ATOM 918 N N . PRO A 1 124 ? -3.858 5.339 17.937 1.00 95.88 124 PRO A N 1
ATOM 919 C CA . PRO A 1 124 ? -4.304 4.125 18.597 1.00 95.88 124 PRO A CA 1
ATOM 920 C C . PRO A 1 124 ? -4.222 4.265 20.119 1.00 95.88 124 PRO A C 1
ATOM 922 O O . PRO A 1 124 ? -3.157 4.522 20.678 1.00 95.88 124 PRO A O 1
ATOM 925 N N . THR A 1 125 ? -5.339 4.019 20.796 1.00 95.25 125 THR A N 1
ATOM 926 C CA . THR A 1 125 ? -5.384 3.773 22.245 1.00 95.25 125 THR A CA 1
ATOM 927 C C . THR A 1 125 ? -5.621 2.286 22.514 1.00 95.25 125 THR A C 1
ATOM 929 O O . THR A 1 125 ? -6.188 1.595 21.660 1.00 95.25 125 THR A O 1
ATOM 932 N N . PRO A 1 126 ? -5.234 1.753 23.687 1.00 95.62 126 PRO A N 1
ATOM 933 C CA . PRO A 1 126 ? -5.542 0.369 24.044 1.00 95.62 126 PRO A CA 1
ATOM 934 C C . PRO A 1 126 ? -7.034 0.035 23.907 1.00 95.62 126 PRO A C 1
ATOM 936 O O . PRO A 1 126 ? -7.385 -1.038 23.423 1.00 95.62 126 PRO A O 1
ATOM 939 N N . GLU A 1 127 ? -7.915 0.959 24.290 1.00 95.56 127 GLU A N 1
ATOM 940 C CA . GLU A 1 127 ? -9.367 0.803 24.221 1.00 95.56 127 GLU A CA 1
ATOM 941 C C . GLU A 1 127 ? -9.871 0.764 22.775 1.00 95.56 127 GLU A C 1
ATOM 943 O O . GLU A 1 127 ? -10.630 -0.138 22.425 1.00 95.56 127 GLU A O 1
ATOM 948 N N . SER A 1 128 ? -9.426 1.689 21.921 1.00 93.00 128 SER A N 1
ATOM 949 C CA . SER A 1 128 ? -9.862 1.750 20.516 1.00 93.00 128 SER A CA 1
ATOM 950 C C . SER A 1 128 ? -9.362 0.555 19.704 1.00 93.00 128 SER A C 1
ATOM 952 O O . SER A 1 128 ? -10.117 -0.014 18.916 1.00 93.00 128 SER A O 1
ATOM 954 N N . VAL A 1 129 ? -8.131 0.093 19.955 1.00 95.94 129 VAL A N 1
ATOM 955 C CA . VAL A 1 129 ? -7.624 -1.148 19.353 1.00 95.94 129 VAL A CA 1
ATOM 956 C C . VAL A 1 129 ? -8.469 -2.334 19.809 1.00 95.94 129 VAL A C 1
ATOM 958 O O . VAL A 1 129 ? -8.936 -3.093 18.965 1.00 95.94 129 VAL A O 1
ATOM 961 N N . ARG A 1 130 ? -8.747 -2.469 21.115 1.00 95.06 130 ARG A N 1
ATOM 962 C CA . ARG A 1 130 ? -9.607 -3.551 21.629 1.00 95.06 130 ARG A CA 1
ATOM 963 C C . ARG A 1 130 ? -10.990 -3.541 20.984 1.00 95.06 130 ARG A C 1
ATOM 965 O O . ARG A 1 130 ? -11.469 -4.608 20.612 1.00 95.06 130 ARG A O 1
ATOM 972 N N . GLN A 1 131 ? -11.604 -2.367 20.831 1.00 92.44 131 GLN A N 1
ATOM 973 C CA . GLN A 1 131 ? -12.916 -2.210 20.195 1.00 92.44 131 GLN A CA 1
ATOM 974 C C . GLN A 1 131 ? -12.908 -2.673 18.733 1.00 92.44 131 GLN A C 1
ATOM 976 O O . GLN A 1 131 ? -13.787 -3.439 18.337 1.00 92.44 131 GLN A O 1
ATOM 981 N N . LEU A 1 132 ? -11.901 -2.271 17.952 1.00 94.25 132 LEU A N 1
ATOM 982 C CA . LEU A 1 132 ? -11.774 -2.674 16.548 1.00 94.25 132 LEU A CA 1
ATOM 983 C C . LEU A 1 132 ? -11.409 -4.156 16.381 1.00 94.25 132 LEU A C 1
ATOM 985 O O . LEU A 1 132 ? -11.795 -4.773 15.395 1.00 94.25 132 LEU A O 1
ATOM 989 N N . THR A 1 133 ? -10.702 -4.752 17.343 1.00 94.75 133 THR A N 1
ATOM 990 C CA . THR A 1 133 ? -10.346 -6.183 17.314 1.00 94.75 133 THR A CA 1
ATOM 991 C C . THR A 1 133 ? -11.364 -7.102 17.981 1.00 94.75 133 THR A C 1
ATOM 993 O O . THR A 1 133 ? -11.139 -8.311 18.045 1.00 94.75 133 THR A O 1
ATOM 996 N N . ALA A 1 134 ? -12.459 -6.559 18.520 1.00 90.94 134 ALA A N 1
ATOM 997 C CA . ALA A 1 134 ? -13.486 -7.359 19.169 1.00 90.94 134 ALA A CA 1
ATOM 998 C C . ALA A 1 134 ? -14.088 -8.361 18.171 1.00 90.94 134 ALA A C 1
ATOM 1000 O O . ALA A 1 134 ? -14.458 -7.995 17.051 1.00 90.94 134 ALA A O 1
ATOM 1001 N N . ALA A 1 135 ? -14.178 -9.626 18.587 1.00 83.69 135 ALA A N 1
ATOM 1002 C CA . ALA A 1 135 ? -14.619 -10.716 17.728 1.00 83.69 135 ALA A CA 1
ATOM 1003 C C . ALA A 1 135 ? -16.017 -10.443 17.152 1.00 83.69 135 ALA A C 1
ATOM 1005 O O . ALA A 1 135 ? -16.966 -10.168 17.886 1.00 83.69 135 ALA A O 1
ATOM 1006 N N . THR A 1 136 ? -16.120 -10.528 15.830 1.00 84.38 136 THR A N 1
ATOM 1007 C CA . THR A 1 136 ? -17.352 -10.396 15.040 1.00 84.38 136 THR A CA 1
ATOM 1008 C C . THR A 1 136 ? -17.276 -11.317 13.832 1.00 84.38 136 THR A C 1
ATOM 1010 O O . THR A 1 136 ? -16.190 -11.810 13.513 1.00 84.38 136 THR A O 1
ATOM 1013 N N . ALA A 1 137 ? -18.411 -11.574 13.179 1.00 82.25 137 ALA A N 1
ATOM 1014 C CA . ALA A 1 137 ? -18.453 -12.432 11.996 1.00 82.25 137 ALA A CA 1
ATOM 1015 C C . ALA A 1 137 ? -17.655 -11.828 10.824 1.00 82.25 137 ALA A C 1
ATOM 1017 O O . ALA A 1 137 ? -17.061 -12.554 10.035 1.00 82.25 137 ALA A O 1
ATOM 1018 N N . GLU A 1 138 ? -17.580 -10.500 10.769 1.00 83.50 138 GLU A N 1
ATOM 1019 C CA . GLU A 1 138 ? -16.946 -9.699 9.721 1.00 83.50 138 GLU A CA 1
ATOM 1020 C C . GLU A 1 138 ? -15.461 -9.392 10.013 1.00 83.50 138 GLU A C 1
ATOM 1022 O O . GLU A 1 138 ? -14.743 -8.833 9.179 1.00 83.50 138 GLU A O 1
ATOM 1027 N N . GLY A 1 139 ? -14.981 -9.751 11.208 1.00 89.25 139 GLY A N 1
ATOM 1028 C CA . GLY A 1 139 ? -13.610 -9.507 11.648 1.00 89.25 139 GLY A CA 1
ATOM 1029 C C . GLY A 1 139 ? -13.240 -8.021 11.764 1.00 89.25 139 GLY A C 1
ATOM 1030 O O . GLY A 1 139 ? -14.086 -7.131 11.848 1.00 89.25 139 GLY A O 1
ATOM 1031 N N . VAL A 1 140 ? -11.932 -7.739 11.786 1.00 91.25 140 VAL A N 1
ATOM 1032 C CA . VAL A 1 140 ? -11.412 -6.369 11.976 1.00 91.25 140 VAL A CA 1
ATOM 1033 C C . VAL A 1 140 ? -11.807 -5.427 10.831 1.00 91.25 140 VAL A C 1
ATOM 1035 O O . VAL A 1 140 ? -11.992 -4.237 11.059 1.00 91.25 140 VAL A O 1
ATOM 1038 N N . ALA A 1 141 ? -11.960 -5.950 9.610 1.00 89.12 141 ALA A N 1
ATOM 1039 C CA . ALA A 1 141 ? -12.313 -5.155 8.437 1.00 89.12 141 ALA A CA 1
ATOM 1040 C C . ALA A 1 141 ? -13.735 -4.585 8.552 1.00 89.12 141 ALA A C 1
ATOM 1042 O O . ALA A 1 141 ? -13.904 -3.374 8.435 1.00 89.12 141 ALA A O 1
ATOM 1043 N N . GLY A 1 142 ? -14.727 -5.418 8.894 1.00 90.81 142 GLY A N 1
ATOM 1044 C CA . GLY A 1 142 ? -16.096 -4.937 9.114 1.00 90.81 142 GLY A CA 1
ATOM 1045 C C . GLY A 1 142 ? -16.205 -3.966 10.294 1.00 90.81 142 GLY A C 1
ATOM 1046 O O . GLY A 1 142 ? -16.965 -3.004 10.253 1.00 90.81 142 GLY A O 1
ATOM 1047 N N . LYS A 1 143 ? -15.384 -4.145 11.339 1.00 93.06 143 LYS A N 1
ATOM 1048 C CA . LYS A 1 143 ? -15.295 -3.173 12.443 1.00 93.06 143 LYS A CA 1
ATOM 1049 C C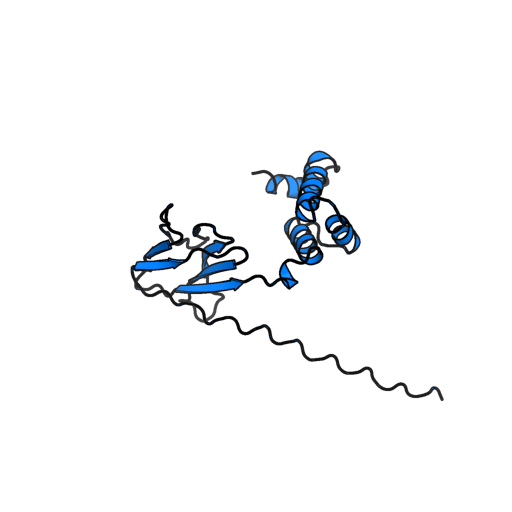 . LYS A 1 143 ? -14.739 -1.822 12.015 1.00 93.06 143 LYS A C 1
ATOM 1051 O O . LYS A 1 143 ? -15.205 -0.802 12.514 1.00 93.06 143 LYS A O 1
ATOM 1056 N N . ILE A 1 144 ? -13.746 -1.815 11.130 1.00 93.31 144 ILE A N 1
ATOM 1057 C CA . ILE A 1 144 ? -13.188 -0.584 10.568 1.00 93.31 144 ILE A CA 1
ATOM 1058 C C . ILE A 1 144 ? -14.246 0.142 9.735 1.00 93.31 144 ILE A C 1
ATOM 1060 O O . ILE A 1 144 ? -14.417 1.343 9.913 1.00 93.31 144 ILE A O 1
ATOM 1064 N N . GLU A 1 145 ? -14.985 -0.576 8.889 1.00 91.38 145 GLU A N 1
ATOM 1065 C CA . GLU A 1 145 ? -16.071 -0.008 8.080 1.00 91.38 145 GLU A CA 1
ATOM 1066 C C . GLU A 1 145 ? -17.145 0.653 8.956 1.00 91.38 145 GLU A C 1
ATOM 1068 O O . GLU A 1 145 ? -17.402 1.850 8.819 1.00 91.38 145 GLU A O 1
ATOM 1073 N N . ALA A 1 146 ? -17.669 -0.076 9.946 1.00 91.44 146 ALA A N 1
ATOM 1074 C CA . ALA A 1 146 ? -18.655 0.459 10.886 1.00 91.44 146 ALA A CA 1
ATOM 1075 C C . ALA A 1 146 ? -18.120 1.660 11.689 1.00 91.44 146 ALA A C 1
ATOM 1077 O O . ALA A 1 146 ? -18.846 2.610 11.982 1.00 91.44 146 ALA A O 1
ATOM 1078 N N . TRP A 1 147 ? -16.833 1.646 12.050 1.00 93.00 147 TRP A N 1
ATOM 1079 C CA . TRP A 1 147 ? -16.204 2.774 12.734 1.00 93.00 147 TRP A CA 1
ATOM 1080 C C . TRP A 1 147 ? -16.108 4.010 11.830 1.00 93.00 147 TRP A C 1
ATOM 1082 O O . TRP A 1 147 ? -16.336 5.124 12.305 1.00 93.00 147 TRP A O 1
ATOM 1092 N N . VAL A 1 148 ? -15.792 3.835 10.540 1.00 91.75 148 VAL A N 1
ATOM 1093 C CA . VAL A 1 148 ? -15.749 4.935 9.562 1.00 91.75 148 VAL A CA 1
ATOM 1094 C C . VAL A 1 148 ? -17.133 5.558 9.433 1.00 91.75 148 VAL A C 1
ATOM 1096 O O . VAL A 1 148 ? -17.251 6.769 9.594 1.00 91.75 148 VAL A O 1
ATOM 1099 N N . GLU A 1 149 ? -18.173 4.751 9.231 1.00 91.31 149 GLU A N 1
ATOM 1100 C CA . GLU A 1 149 ? -19.566 5.212 9.157 1.00 91.31 149 GLU A CA 1
ATOM 1101 C C . GLU A 1 149 ? -19.972 5.983 10.424 1.00 91.31 149 GLU A C 1
ATOM 1103 O O . GLU A 1 149 ? -20.497 7.098 10.356 1.00 91.31 149 GLU A O 1
ATOM 1108 N N . GLN A 1 150 ? -19.617 5.467 11.605 1.00 91.44 150 GLN A N 1
ATOM 1109 C CA . GLN A 1 150 ? -19.852 6.162 12.868 1.00 91.44 150 GLN A CA 1
ATOM 1110 C C . GLN A 1 150 ? -19.153 7.535 12.914 1.00 91.44 150 GLN A C 1
ATOM 1112 O O . GLN A 1 150 ? -19.777 8.536 13.281 1.00 91.44 150 GLN A O 1
ATOM 1117 N N . GLN A 1 151 ? -17.873 7.620 12.530 1.00 90.25 151 GLN A N 1
ATOM 1118 C CA . GLN A 1 151 ? -17.145 8.896 12.511 1.00 90.25 151 GLN A CA 1
ATOM 1119 C C . GLN A 1 151 ? -17.645 9.857 11.426 1.00 90.25 151 GLN A C 1
ATOM 1121 O O . GLN A 1 151 ? -17.538 11.074 11.610 1.00 90.25 151 GLN A O 1
ATOM 1126 N N . MET A 1 152 ? -18.171 9.358 10.308 1.00 87.69 152 MET A N 1
ATOM 1127 C CA . MET A 1 152 ? -18.689 10.178 9.210 1.00 87.69 152 MET A CA 1
ATOM 1128 C C . MET A 1 152 ? -20.072 10.754 9.527 1.00 87.69 152 MET A C 1
ATOM 1130 O O . MET A 1 152 ? -20.292 11.943 9.302 1.00 87.69 152 MET A O 1
ATOM 1134 N N . GLU A 1 153 ? -20.969 9.950 10.096 1.00 88.31 153 GLU A N 1
ATOM 1135 C CA . GLU A 1 153 ? -22.400 10.276 10.146 1.00 88.31 153 GLU A CA 1
ATOM 1136 C C . GLU A 1 153 ? -22.926 10.575 11.551 1.00 88.31 153 GLU A C 1
ATOM 1138 O O . GLU A 1 153 ? -23.783 11.441 11.721 1.00 88.31 153 GLU A O 1
ATOM 1143 N N . HIS A 1 154 ? -22.404 9.893 12.571 1.00 86.44 154 HIS A N 1
ATOM 1144 C CA . HIS A 1 154 ? -23.051 9.837 13.885 1.00 86.44 154 HIS A CA 1
ATOM 1145 C C . HIS A 1 154 ? -22.361 10.706 14.939 1.00 86.44 154 HIS A C 1
ATOM 1147 O O . HIS A 1 154 ? -23.005 11.239 15.842 1.00 86.44 154 HIS A O 1
ATOM 1153 N N . GLU A 1 155 ? -21.045 10.876 14.839 1.00 88.31 155 GLU A N 1
ATOM 1154 C CA . GLU A 1 155 ? -20.294 11.673 15.805 1.00 88.31 155 GLU A CA 1
ATOM 1155 C C . GLU A 1 155 ? -20.461 13.188 15.575 1.00 88.31 155 GLU A C 1
ATOM 1157 O O . GLU A 1 155 ? -20.424 13.650 14.428 1.00 88.31 155 GLU A O 1
ATOM 1162 N N . PRO A 1 156 ? -20.557 14.012 16.638 1.00 87.00 156 PRO A N 1
ATOM 1163 C CA . PRO A 1 156 ? -20.594 15.462 16.489 1.00 87.00 156 PRO A CA 1
ATOM 1164 C C . PRO A 1 156 ? -19.337 15.994 15.780 1.00 87.00 156 PRO A C 1
ATOM 1166 O O . PRO A 1 156 ? -18.223 15.553 16.108 1.00 87.00 156 PRO A O 1
ATOM 1169 N N . PRO A 1 157 ? -19.479 16.947 14.839 1.00 81.38 157 PRO A N 1
ATOM 1170 C CA . PRO A 1 157 ? -18.346 17.537 14.142 1.00 81.38 157 PRO A CA 1
ATOM 1171 C C . PRO A 1 157 ? -17.509 18.376 15.115 1.00 81.38 157 PRO A C 1
ATOM 1173 O O . PRO A 1 157 ? -17.926 19.422 15.604 1.00 81.38 157 PRO A O 1
ATOM 1176 N N . THR A 1 158 ? -16.309 17.892 15.421 1.00 88.25 158 THR A N 1
ATOM 1177 C CA . THR A 1 158 ? -15.235 18.696 16.014 1.00 88.25 158 THR A CA 1
ATOM 1178 C C . THR A 1 158 ? -14.326 19.197 14.895 1.00 88.25 158 THR A C 1
ATOM 1180 O O . THR A 1 158 ? -14.317 18.610 13.814 1.00 88.25 158 THR A O 1
ATOM 1183 N N . LEU A 1 159 ? -13.491 20.214 15.149 1.00 88.00 159 LEU A N 1
ATOM 1184 C CA . LEU A 1 159 ? -12.524 20.708 14.150 1.00 88.00 159 LEU A CA 1
ATOM 1185 C C . LEU A 1 159 ? -11.674 19.578 13.538 1.00 88.00 159 LEU A C 1
ATOM 1187 O O . LEU A 1 159 ? -11.414 19.567 12.337 1.00 88.00 159 LEU A O 1
ATOM 1191 N N . HIS A 1 160 ? -11.273 18.596 14.354 1.00 88.06 160 HIS A N 1
ATOM 1192 C CA . HIS A 1 160 ? -10.526 17.426 13.890 1.00 88.06 160 HIS A CA 1
ATOM 1193 C C . HIS A 1 160 ? -11.366 16.517 12.984 1.00 88.06 160 HIS A C 1
ATOM 1195 O O . HIS A 1 160 ? -10.907 16.152 11.902 1.00 88.06 160 HIS A O 1
ATOM 1201 N N . ARG A 1 161 ? -12.606 16.197 13.374 1.00 88.44 161 ARG A N 1
ATOM 1202 C CA . ARG A 1 161 ? -13.497 15.342 12.572 1.00 88.44 161 ARG A CA 1
ATOM 1203 C C . ARG A 1 161 ? -13.929 16.009 11.275 1.00 88.44 161 ARG A C 1
ATOM 1205 O O . ARG A 1 161 ? -13.930 15.350 10.246 1.00 88.44 161 ARG A O 1
ATOM 1212 N N . GLU A 1 162 ? -14.231 17.303 11.287 1.00 87.31 162 GLU A N 1
ATOM 1213 C CA . GLU A 1 162 ? -14.516 18.063 10.064 1.00 87.31 162 GLU A CA 1
ATOM 1214 C C . GLU A 1 162 ? -13.329 18.033 9.099 1.00 87.31 162 GLU A C 1
ATOM 1216 O O . GLU A 1 162 ? -13.499 17.791 7.902 1.00 87.31 162 GLU A O 1
ATOM 1221 N N . TYR A 1 163 ? -12.116 18.239 9.620 1.00 86.75 163 TYR A N 1
ATOM 1222 C CA . TYR A 1 163 ? -10.892 18.168 8.827 1.00 86.75 163 TYR A CA 1
ATOM 1223 C C . TYR A 1 163 ? -10.629 16.760 8.271 1.00 86.75 163 TYR A C 1
ATOM 1225 O O . TYR A 1 163 ? -10.163 16.607 7.142 1.00 86.75 163 TYR A O 1
ATOM 1233 N N . TRP A 1 164 ? -10.927 15.714 9.039 1.00 87.38 164 TRP A N 1
ATOM 1234 C CA . TRP A 1 164 ? -10.818 14.337 8.568 1.00 87.38 164 TRP A CA 1
ATOM 1235 C C . TRP A 1 164 ? -11.877 13.992 7.507 1.00 87.38 164 TRP A C 1
ATOM 1237 O O . TRP A 1 164 ? -11.495 13.531 6.433 1.00 87.38 164 TRP A O 1
ATOM 1247 N N . ARG A 1 165 ? -13.162 14.307 7.732 1.00 89.44 165 ARG A N 1
ATOM 1248 C CA . ARG A 1 165 ? -14.270 14.052 6.786 1.00 89.44 165 ARG A CA 1
ATOM 1249 C C . ARG A 1 165 ? -14.002 14.645 5.402 1.00 89.44 165 ARG A C 1
ATOM 1251 O O . ARG A 1 165 ? -14.157 13.955 4.403 1.00 89.44 165 ARG A O 1
ATOM 1258 N N . LYS A 1 166 ? -13.495 15.885 5.341 1.00 86.75 166 LYS A N 1
ATOM 1259 C CA . LYS A 1 166 ? -13.116 16.562 4.082 1.00 86.75 166 LYS A CA 1
ATOM 1260 C C . LYS A 1 166 ? -12.053 15.828 3.256 1.00 86.75 166 LYS A C 1
ATOM 1262 O O . LYS A 1 166 ? -11.905 16.129 2.082 1.00 86.75 166 LYS A O 1
ATOM 1267 N N . ARG A 1 167 ? -11.268 14.940 3.871 1.00 83.88 167 ARG A N 1
ATOM 1268 C CA . ARG A 1 167 ? -10.197 14.177 3.207 1.00 83.88 167 ARG A CA 1
ATOM 1269 C C . ARG A 1 167 ? -10.576 12.719 2.968 1.00 83.88 167 ARG A C 1
ATOM 1271 O O . ARG A 1 167 ? -9.969 12.076 2.122 1.00 83.88 167 ARG A O 1
ATOM 1278 N N . ALA A 1 168 ? -11.521 12.198 3.748 1.00 80.69 168 ALA A N 1
ATOM 1279 C CA . ALA A 1 168 ? -12.008 10.830 3.631 1.00 80.69 168 ALA A CA 1
ATOM 1280 C C . ALA A 1 168 ? -13.053 10.667 2.512 1.00 80.69 168 ALA A C 1
ATOM 1282 O O . ALA A 1 168 ? -13.196 9.566 1.992 1.00 80.69 168 ALA A O 1
ATOM 1283 N N . SER A 1 169 ? -13.757 11.742 2.137 1.00 61.53 169 SER A N 1
ATOM 1284 C CA . SER A 1 169 ? -14.694 11.782 1.007 1.00 61.53 169 SER A CA 1
ATOM 1285 C C . SER A 1 169 ? -14.021 12.393 -0.234 1.00 61.53 169 SER A C 1
ATOM 1287 O O . SER A 1 169 ? -13.731 13.591 -0.195 1.00 61.53 169 SER A O 1
ATOM 1289 N N . PRO A 1 170 ? -13.740 11.606 -1.293 1.00 48.12 170 PRO A N 1
ATOM 1290 C CA . PRO A 1 170 ? -13.253 12.106 -2.583 1.00 48.12 170 PRO A CA 1
ATOM 1291 C C . PRO A 1 170 ? -14.304 12.918 -3.346 1.00 48.12 170 PRO A C 1
ATOM 1293 O O . PRO A 1 170 ? -15.505 12.576 -3.242 1.00 48.12 170 PRO A O 1
#

Sequence (170 aa):
PPPFLPPPPSSPPPRSPPSAPPPWMLSAGENELKVSAPGELLIISETSASDSWPLPAARSYDGRPWEGLMPLPLQIDCTASTSSCTIVVPPDGSYRVDVFTSSPADTRPDKLAARFLMQATFGPTPESVRQLTAATAEGVAGKIEAWVEQQMEHEPPTLHREYWRKRASP

Foldseek 3Di:
DDDDDDDDDDDDDPPDPPDFDPWAKDAAFKDKDAAAAAQKKKWKFWCLDPPDDTHTAWMHYRLDDIWGDPPHHFDWADDPPDSMIMGHAHNSTIMTIGMDGDDPVCPPQLNVQQVLCVVLVNGDDPVSSCQLQPDDPVGSVVSSVVVVCCLQPPDDDDVSSVVSNVVVPD

Secondary structure (DSSP, 8-state):
----PPPPPPPPPPPPPP-PPPPEEEPSEEEEEEPPPTTEEEEEEE---TTSPPEEEEEEETTPPPEE-SSSPPPEEE-TTSSEEEEEE-TT--EEEEEEEPPTTTS-HHHHHHHHHHHTTS---HHHHHHHTS--TTHHHHHHHHHHHIIIIIS---HHHHHHHHHH--

Organism: NCBI:txid127549

Radius of gyration: 22.28 Å; chains: 1; bounding box: 47×34×78 Å

pLDDT: mean 84.02, std 11.66, range [47.19, 95.94]